Protein AF-A0A158KIH7-F1 (afdb_monomer_lite)

Structure (mmCIF, N/CA/C/O backbone):
data_AF-A0A158KIH7-F1
#
_entry.id   AF-A0A158KIH7-F1
#
loop_
_atom_site.group_PDB
_atom_site.id
_atom_site.type_symbol
_atom_site.label_atom_id
_atom_site.label_alt_id
_atom_site.label_comp_id
_atom_site.label_asym_id
_atom_site.label_entity_id
_atom_site.label_seq_id
_atom_site.pdbx_PDB_ins_code
_atom_site.Cartn_x
_atom_site.Cartn_y
_atom_site.Cartn_z
_atom_site.occupancy
_atom_site.B_iso_or_equiv
_atom_site.auth_seq_id
_atom_site.auth_comp_id
_atom_site.auth_asym_id
_atom_site.auth_atom_id
_atom_site.pdbx_PDB_model_num
ATOM 1 N N . MET A 1 1 ? 13.096 -8.069 6.680 1.00 52.28 1 MET A N 1
ATOM 2 C CA . MET A 1 1 ? 12.743 -6.667 7.002 1.00 52.28 1 MET A CA 1
ATOM 3 C C . MET A 1 1 ? 13.856 -5.707 6.589 1.00 52.28 1 MET A C 1
ATOM 5 O O . MET A 1 1 ? 13.553 -4.799 5.838 1.00 52.28 1 MET A O 1
ATOM 9 N N . LEU A 1 2 ? 15.121 -5.960 6.966 1.00 57.25 2 LEU A N 1
ATOM 10 C CA . LEU A 1 2 ? 16.291 -5.160 6.546 1.00 57.25 2 LEU A CA 1
ATOM 11 C C . LEU A 1 2 ? 16.427 -4.983 5.019 1.00 57.25 2 LEU A C 1
ATOM 13 O O . LEU A 1 2 ? 16.697 -3.884 4.559 1.00 57.25 2 LEU A O 1
ATOM 17 N N . ASP A 1 3 ? 16.159 -6.039 4.252 1.00 70.88 3 ASP A N 1
ATOM 18 C CA . ASP A 1 3 ? 16.313 -6.037 2.790 1.00 70.88 3 ASP A CA 1
ATOM 19 C C . ASP A 1 3 ? 15.320 -5.095 2.070 1.00 70.88 3 ASP A C 1
ATOM 21 O O . ASP A 1 3 ? 15.679 -4.350 1.165 1.00 70.88 3 ASP A O 1
ATOM 25 N N . LEU A 1 4 ? 14.066 -5.029 2.538 1.00 69.12 4 LEU A N 1
ATOM 26 C CA . LEU A 1 4 ? 13.045 -4.148 1.954 1.00 69.12 4 LEU A CA 1
ATOM 27 C C . LEU A 1 4 ? 13.319 -2.669 2.264 1.00 69.12 4 LEU A C 1
ATOM 29 O O . LEU A 1 4 ? 13.136 -1.808 1.402 1.00 69.12 4 LEU A O 1
ATOM 33 N N . ASP A 1 5 ? 13.785 -2.383 3.482 1.00 71.06 5 ASP A N 1
ATOM 34 C CA . ASP A 1 5 ? 14.201 -1.036 3.875 1.00 71.06 5 ASP A CA 1
ATOM 35 C C . ASP A 1 5 ? 15.393 -0.563 3.023 1.00 71.06 5 ASP A C 1
ATOM 37 O O . ASP A 1 5 ? 15.423 0.593 2.596 1.00 71.06 5 ASP A O 1
ATOM 41 N N . GLU A 1 6 ? 16.341 -1.457 2.719 1.00 75.00 6 GLU A N 1
ATOM 42 C CA . GLU A 1 6 ? 17.510 -1.176 1.881 1.00 75.00 6 GLU A CA 1
ATOM 43 C C . GLU A 1 6 ? 17.140 -0.973 0.404 1.00 75.00 6 GLU A C 1
ATOM 45 O O . GLU A 1 6 ? 17.605 -0.016 -0.219 1.00 75.00 6 GLU A O 1
ATOM 50 N N . VAL A 1 7 ? 16.230 -1.784 -0.149 1.00 75.38 7 VAL A N 1
ATOM 51 C CA . VAL A 1 7 ? 15.708 -1.599 -1.515 1.00 75.38 7 VAL A CA 1
ATOM 52 C C . VAL A 1 7 ? 14.998 -0.253 -1.665 1.00 75.38 7 VAL A C 1
ATOM 54 O O . VAL A 1 7 ? 15.208 0.451 -2.655 1.00 75.38 7 VAL A O 1
ATOM 57 N N . ILE A 1 8 ? 14.185 0.147 -0.686 1.00 71.56 8 ILE A N 1
ATOM 58 C CA . ILE A 1 8 ? 13.491 1.444 -0.717 1.00 71.56 8 ILE A CA 1
ATOM 59 C C . ILE A 1 8 ? 14.481 2.592 -0.587 1.00 71.56 8 ILE A C 1
ATOM 61 O O . ILE A 1 8 ? 14.360 3.590 -1.301 1.00 71.56 8 ILE A O 1
ATOM 65 N N . LEU A 1 9 ? 15.475 2.448 0.290 1.00 73.62 9 LEU A N 1
ATOM 66 C CA . LEU A 1 9 ? 16.545 3.425 0.431 1.00 73.62 9 LEU A CA 1
ATOM 67 C C . LEU A 1 9 ? 17.298 3.597 -0.895 1.00 73.62 9 LEU A C 1
ATOM 69 O O . LEU A 1 9 ? 17.490 4.722 -1.352 1.00 73.62 9 LEU A O 1
ATOM 73 N N . ARG A 1 10 ? 17.647 2.488 -1.554 1.00 73.06 10 ARG A N 1
ATOM 74 C CA . ARG A 1 10 ? 18.351 2.470 -2.839 1.00 73.06 10 ARG A CA 1
ATOM 75 C C . ARG A 1 10 ? 17.524 3.088 -3.965 1.00 73.06 10 ARG A C 1
ATOM 77 O O . ARG A 1 10 ? 18.022 3.964 -4.668 1.00 73.06 10 ARG A O 1
ATOM 84 N N . ARG A 1 11 ? 16.246 2.723 -4.089 1.00 68.00 11 ARG A N 1
ATOM 85 C CA . ARG A 1 11 ? 15.338 3.323 -5.083 1.00 68.00 11 ARG A CA 1
ATOM 86 C C . ARG A 1 11 ? 15.120 4.816 -4.845 1.00 68.00 11 ARG A C 1
ATOM 88 O O . ARG A 1 11 ? 15.060 5.577 -5.804 1.00 68.00 11 ARG A O 1
ATOM 95 N N . ARG A 1 12 ? 15.064 5.272 -3.586 1.00 66.19 12 ARG A N 1
ATOM 96 C CA . ARG A 1 12 ? 15.023 6.710 -3.252 1.00 66.19 12 ARG A CA 1
ATOM 97 C C . ARG A 1 12 ? 16.291 7.438 -3.706 1.00 66.19 12 ARG A C 1
ATOM 99 O O . ARG A 1 12 ? 16.185 8.553 -4.215 1.00 66.19 12 ARG A O 1
ATOM 106 N N . ILE A 1 13 ? 17.468 6.821 -3.575 1.00 63.53 13 ILE A N 1
ATOM 107 C CA . ILE A 1 13 ? 18.738 7.373 -4.082 1.00 63.53 13 ILE A CA 1
ATOM 108 C C . ILE A 1 13 ? 18.705 7.478 -5.617 1.00 63.53 13 ILE A C 1
ATOM 110 O O . ILE A 1 13 ? 19.024 8.529 -6.170 1.00 63.53 13 ILE A O 1
ATOM 114 N N . GLU A 1 14 ? 18.255 6.432 -6.311 1.00 63.62 14 GLU A N 1
ATOM 115 C CA . GLU A 1 14 ? 18.161 6.403 -7.780 1.00 63.62 14 GLU A CA 1
ATOM 116 C C . GLU A 1 14 ? 17.128 7.408 -8.328 1.00 63.62 14 GLU A C 1
ATOM 118 O O . GLU A 1 14 ? 17.426 8.167 -9.253 1.00 63.62 14 GLU A O 1
ATOM 123 N N . ALA A 1 15 ? 15.950 7.505 -7.704 1.00 60.88 15 ALA A N 1
ATOM 124 C CA . ALA A 1 15 ? 14.923 8.490 -8.046 1.00 60.88 15 ALA A CA 1
ATO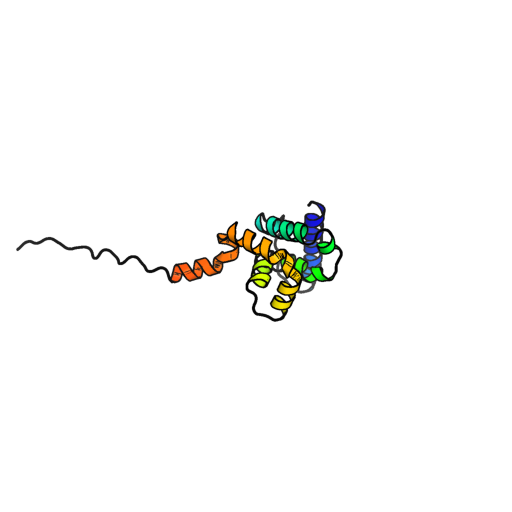M 125 C C . ALA A 1 15 ? 15.384 9.936 -7.781 1.00 60.88 15 ALA A C 1
ATOM 127 O O . ALA A 1 15 ? 15.028 10.855 -8.523 1.00 60.88 15 ALA A O 1
ATOM 128 N N . THR A 1 16 ? 16.221 10.146 -6.759 1.00 56.47 16 THR A N 1
ATOM 129 C CA . THR A 1 16 ? 16.859 11.443 -6.489 1.00 56.47 16 THR A CA 1
ATOM 130 C C . THR A 1 16 ? 17.840 11.819 -7.604 1.00 56.47 16 THR A C 1
ATOM 132 O O . THR A 1 16 ? 17.831 12.965 -8.051 1.00 56.47 16 THR A O 1
ATOM 135 N N . ASN A 1 17 ? 18.620 10.863 -8.121 1.00 52.88 17 ASN A N 1
ATOM 136 C CA . ASN A 1 17 ? 19.555 11.099 -9.230 1.00 52.88 17 ASN A CA 1
ATOM 137 C C . ASN A 1 17 ? 18.837 11.458 -10.544 1.00 52.88 17 ASN A C 1
ATOM 139 O O . ASN A 1 17 ? 19.297 12.341 -11.268 1.00 52.88 17 ASN A O 1
ATOM 143 N N . LEU A 1 18 ? 17.681 10.846 -10.826 1.00 47.94 18 LEU A N 1
ATOM 144 C CA . LEU A 1 18 ? 16.835 11.208 -11.973 1.00 47.94 18 LEU A CA 1
ATOM 145 C C . LEU A 1 18 ? 16.148 12.576 -11.790 1.00 47.94 18 LEU A C 1
ATOM 147 O O . LEU A 1 18 ? 16.083 13.360 -12.737 1.00 47.94 18 LEU A O 1
ATOM 151 N N . ARG A 1 19 ? 15.685 12.912 -10.575 1.00 44.91 19 ARG A N 1
ATOM 152 C CA . ARG A 1 19 ? 15.070 14.223 -10.265 1.00 44.91 19 ARG A CA 1
ATOM 153 C C . ARG A 1 19 ? 16.064 15.387 -10.323 1.00 44.91 19 ARG A C 1
ATOM 155 O O . ARG A 1 19 ? 15.696 16.455 -10.811 1.00 44.91 19 ARG A O 1
ATOM 162 N N . LEU A 1 20 ? 17.313 15.176 -9.902 1.00 49.84 20 LEU A N 1
ATOM 163 C CA . LEU A 1 20 ? 18.400 16.160 -10.018 1.00 49.84 20 LEU A CA 1
ATOM 164 C C . LEU A 1 20 ? 18.693 16.547 -11.478 1.00 49.84 20 LEU A C 1
ATOM 166 O O . LEU A 1 20 ? 19.094 17.680 -11.735 1.00 49.84 20 LEU A O 1
ATOM 170 N N . PHE A 1 21 ? 18.460 15.635 -12.426 1.00 40.22 21 PHE A N 1
ATOM 171 C CA . PHE A 1 21 ? 18.673 15.869 -13.856 1.00 40.22 21 PHE A CA 1
ATOM 172 C C . PHE A 1 21 ? 17.558 16.696 -14.522 1.00 40.22 21 PHE A C 1
ATOM 174 O O . PHE A 1 21 ? 17.824 17.355 -15.525 1.00 40.22 21 PHE A O 1
ATOM 181 N N . PHE A 1 22 ? 16.327 16.685 -13.986 1.00 47.84 22 PHE A N 1
ATOM 182 C CA . PHE A 1 22 ? 15.154 17.240 -14.679 1.00 47.84 22 PHE A CA 1
ATOM 183 C C . PHE A 1 22 ? 14.527 18.505 -14.072 1.00 47.84 22 PHE A C 1
ATOM 185 O O . PHE A 1 22 ? 13.864 19.206 -14.830 1.00 47.84 22 PHE A O 1
ATOM 192 N N . ASN A 1 23 ? 14.693 18.855 -12.782 1.00 38.31 23 ASN A N 1
ATOM 193 C CA . ASN A 1 23 ? 14.286 20.183 -12.277 1.00 38.31 23 ASN A CA 1
ATOM 194 C C . ASN A 1 23 ? 14.739 20.506 -10.838 1.00 38.31 23 ASN A C 1
ATOM 196 O O . ASN A 1 23 ? 14.834 19.649 -9.963 1.00 38.31 23 ASN A O 1
ATOM 200 N N . LYS A 1 24 ? 14.951 21.803 -10.585 1.00 48.31 24 LYS A N 1
ATOM 201 C CA . LYS A 1 24 ? 15.463 22.409 -9.345 1.00 48.31 24 LYS A CA 1
ATOM 202 C C . LYS A 1 24 ? 14.429 22.380 -8.206 1.00 48.31 24 LYS A C 1
ATOM 204 O O . LYS A 1 24 ? 13.777 23.381 -7.945 1.00 48.31 24 LYS A O 1
ATOM 209 N N . THR A 1 25 ? 14.312 21.265 -7.488 1.00 44.75 25 THR A N 1
ATOM 210 C CA . THR A 1 25 ? 13.837 21.255 -6.088 1.00 44.75 25 THR A CA 1
ATOM 211 C C . THR A 1 25 ? 14.639 20.233 -5.286 1.00 44.75 25 THR A C 1
ATOM 213 O O . THR A 1 25 ? 14.875 19.118 -5.739 1.00 44.75 25 THR A O 1
ATOM 216 N N . TRP A 1 26 ? 15.137 20.668 -4.127 1.00 36.53 26 TRP A N 1
ATOM 217 C CA . TRP A 1 26 ? 16.021 19.901 -3.246 1.00 36.53 26 TRP A CA 1
ATOM 218 C C . TRP A 1 26 ? 15.381 18.567 -2.812 1.00 36.53 26 TRP A C 1
ATOM 220 O O . TRP A 1 26 ? 14.162 18.535 -2.614 1.00 36.53 26 TRP A O 1
ATOM 230 N N . PRO A 1 27 ? 16.155 17.478 -2.626 1.00 47.47 27 PRO A N 1
ATOM 231 C CA . PRO A 1 27 ? 15.593 16.186 -2.264 1.00 47.47 27 PRO A CA 1
ATOM 232 C C . PRO A 1 27 ? 14.962 16.274 -0.876 1.00 47.47 27 PRO A C 1
ATOM 234 O O . PRO A 1 27 ? 15.600 16.719 0.082 1.00 47.47 27 PRO A O 1
ATOM 237 N N . GLN A 1 28 ? 13.713 15.826 -0.753 1.00 52.06 28 GLN A N 1
ATOM 238 C CA . GLN A 1 28 ? 13.158 15.480 0.553 1.00 52.06 28 GLN A CA 1
ATOM 239 C C . GLN A 1 28 ? 14.154 14.525 1.232 1.00 52.06 28 GLN A C 1
ATOM 241 O O . GLN A 1 28 ? 14.680 13.641 0.547 1.00 52.06 28 GLN A O 1
ATOM 246 N N . PRO A 1 29 ? 14.483 14.722 2.523 1.00 47.84 29 PRO A N 1
ATOM 247 C CA . PRO A 1 29 ? 15.518 13.943 3.182 1.00 47.84 29 PRO A CA 1
ATOM 248 C C . PRO A 1 29 ? 15.275 12.456 2.959 1.00 47.84 29 PRO A C 1
ATOM 250 O O . PRO A 1 29 ? 14.129 12.005 3.022 1.00 47.84 29 PRO A O 1
ATOM 253 N N . LEU A 1 30 ? 16.356 11.712 2.728 1.00 54.06 30 LEU A N 1
ATOM 254 C CA . LEU A 1 30 ? 16.408 10.252 2.727 1.00 54.06 30 LEU A CA 1
ATOM 255 C C . LEU A 1 30 ? 16.055 9.750 4.147 1.00 54.06 30 LEU A C 1
ATOM 257 O O . LEU A 1 30 ? 16.896 9.293 4.915 1.00 54.06 30 LEU A O 1
ATOM 261 N N . ALA A 1 31 ? 14.812 9.969 4.563 1.00 57.69 31 ALA A N 1
ATOM 262 C CA . ALA A 1 31 ? 14.333 9.692 5.897 1.00 57.69 31 ALA A CA 1
ATOM 263 C C . ALA A 1 31 ? 14.009 8.206 5.975 1.00 57.69 31 ALA A C 1
ATOM 265 O O . ALA A 1 31 ? 13.388 7.642 5.065 1.00 57.69 31 ALA A O 1
ATOM 266 N N . LYS A 1 32 ? 14.436 7.577 7.075 1.00 61.94 32 LYS A N 1
ATOM 267 C CA . LYS A 1 32 ? 13.988 6.231 7.441 1.00 61.94 32 LYS A CA 1
ATOM 268 C C . LYS A 1 32 ? 12.464 6.154 7.273 1.00 61.94 32 LYS A C 1
ATOM 270 O O . LYS A 1 32 ? 11.797 7.118 7.662 1.00 61.94 32 LYS A O 1
ATOM 275 N N . PRO A 1 33 ? 11.920 5.043 6.743 1.00 67.38 33 PRO A N 1
ATOM 276 C CA . PRO A 1 33 ? 10.482 4.894 6.581 1.00 67.38 33 PRO A CA 1
ATOM 277 C C . PRO A 1 33 ? 9.767 5.227 7.890 1.00 67.38 33 PRO A C 1
ATOM 279 O O . PRO A 1 33 ? 10.183 4.771 8.960 1.00 67.38 33 PRO A O 1
ATOM 282 N N . THR A 1 34 ? 8.718 6.041 7.822 1.00 81.56 34 THR A N 1
ATOM 283 C CA . THR A 1 34 ? 7.873 6.375 8.975 1.00 81.56 34 THR A CA 1
ATOM 284 C C . THR A 1 34 ? 7.241 5.111 9.569 1.00 81.56 34 THR A C 1
ATOM 286 O O . THR A 1 34 ? 7.204 4.059 8.931 1.00 81.56 34 THR A O 1
ATOM 289 N N . ALA A 1 35 ? 6.724 5.176 10.801 1.00 84.56 35 ALA A N 1
ATOM 290 C CA . ALA A 1 35 ? 6.037 4.026 11.405 1.00 84.56 35 ALA A CA 1
ATOM 291 C C . ALA A 1 35 ? 4.872 3.516 10.535 1.00 84.56 35 ALA A C 1
ATOM 293 O O . ALA A 1 35 ? 4.697 2.308 10.391 1.00 84.56 35 ALA A O 1
ATOM 294 N N . VAL A 1 36 ? 4.156 4.440 9.889 1.00 84.81 36 VAL A N 1
ATOM 295 C CA . VAL A 1 36 ? 3.055 4.140 8.969 1.00 84.81 36 VAL A CA 1
ATOM 296 C C . VAL A 1 36 ? 3.565 3.491 7.685 1.00 84.81 36 VAL A C 1
ATOM 298 O O . VAL A 1 36 ? 3.048 2.450 7.287 1.00 84.81 36 VAL A O 1
ATOM 301 N N . GLU A 1 37 ? 4.614 4.042 7.063 1.00 85.19 37 GLU A N 1
ATOM 302 C CA . GLU A 1 37 ? 5.235 3.423 5.882 1.00 85.19 37 GLU A CA 1
ATOM 303 C C . GLU A 1 37 ? 5.721 2.004 6.190 1.00 85.19 37 GLU A C 1
ATOM 305 O O . GLU A 1 37 ? 5.442 1.092 5.418 1.00 85.19 37 GLU A O 1
ATOM 310 N N . ARG A 1 38 ? 6.360 1.776 7.344 1.00 86.81 38 ARG A N 1
ATOM 311 C CA . ARG A 1 38 ? 6.765 0.424 7.767 1.00 86.81 38 ARG A CA 1
ATOM 312 C C . ARG A 1 38 ? 5.577 -0.514 7.939 1.00 86.81 38 ARG A C 1
ATOM 314 O O . ARG A 1 38 ? 5.685 -1.680 7.569 1.00 86.81 38 ARG A O 1
ATOM 321 N N . GLY A 1 39 ? 4.458 -0.028 8.475 1.00 88.06 39 GLY A N 1
ATOM 322 C CA . GLY A 1 39 ? 3.226 -0.810 8.591 1.00 88.06 39 GLY A CA 1
ATOM 323 C C . GLY A 1 39 ? 2.692 -1.247 7.226 1.00 88.06 39 GLY A C 1
ATOM 324 O O . GLY A 1 39 ? 2.431 -2.430 7.017 1.00 88.06 39 GLY A O 1
ATOM 325 N N . VAL A 1 40 ? 2.628 -0.320 6.266 1.00 91.69 40 VAL A N 1
ATOM 326 C CA . VAL A 1 40 ? 2.195 -0.607 4.886 1.00 91.69 40 VAL A CA 1
ATOM 327 C C . VAL A 1 40 ? 3.145 -1.584 4.192 1.00 91.69 40 VAL A C 1
ATOM 329 O O . VAL A 1 40 ? 2.701 -2.554 3.581 1.00 91.69 40 VAL A O 1
ATOM 332 N N . LEU A 1 41 ? 4.455 -1.376 4.318 1.00 89.44 41 LEU A N 1
ATOM 333 C CA . LEU A 1 41 ? 5.467 -2.255 3.731 1.00 89.44 41 LEU A CA 1
ATOM 334 C C . LEU A 1 41 ? 5.444 -3.655 4.344 1.00 89.44 41 LEU A C 1
ATOM 336 O O . LEU A 1 41 ? 5.571 -4.642 3.625 1.00 89.44 41 LEU A O 1
ATOM 340 N N . SER A 1 42 ? 5.225 -3.750 5.655 1.00 88.12 42 SER A N 1
ATOM 341 C CA . SER A 1 42 ? 5.077 -5.034 6.343 1.00 88.12 42 SER A CA 1
ATOM 342 C C . SER A 1 42 ? 3.828 -5.772 5.870 1.00 88.12 42 SER A C 1
ATOM 344 O O . SER A 1 42 ? 3.909 -6.962 5.585 1.00 88.12 42 SER A O 1
ATOM 346 N N . ALA A 1 43 ? 2.698 -5.075 5.717 1.00 91.88 43 ALA A N 1
ATOM 347 C CA . ALA A 1 43 ? 1.471 -5.656 5.178 1.00 91.88 43 ALA A CA 1
ATOM 348 C C . ALA A 1 43 ? 1.668 -6.191 3.749 1.00 91.88 43 ALA A C 1
ATOM 350 O O . ALA A 1 43 ? 1.267 -7.315 3.443 1.00 91.88 43 ALA A O 1
ATOM 351 N N . LEU A 1 44 ? 2.344 -5.426 2.887 1.00 91.00 44 LEU A N 1
ATOM 352 C CA . LEU A 1 44 ? 2.678 -5.854 1.527 1.00 91.00 44 LEU A CA 1
ATOM 353 C C . LEU A 1 44 ? 3.604 -7.076 1.522 1.00 91.00 44 LEU A C 1
ATOM 355 O O . LEU A 1 44 ? 3.332 -8.042 0.812 1.00 91.00 44 LEU A O 1
ATOM 359 N N . ALA A 1 45 ? 4.659 -7.067 2.339 1.00 89.50 45 ALA A N 1
ATOM 360 C CA . ALA A 1 45 ? 5.603 -8.177 2.436 1.00 89.50 45 ALA A CA 1
ATOM 361 C C . ALA A 1 45 ? 4.955 -9.447 3.009 1.00 89.50 45 ALA A C 1
ATOM 363 O O . ALA A 1 45 ? 5.261 -10.544 2.558 1.00 89.50 45 ALA A O 1
ATOM 364 N N . GLN A 1 46 ? 4.034 -9.322 3.966 1.00 88.88 46 GLN A N 1
ATOM 365 C CA . GLN A 1 46 ? 3.278 -10.463 4.490 1.00 88.88 46 GLN A CA 1
ATOM 366 C C . GLN A 1 46 ? 2.305 -11.035 3.456 1.00 88.88 46 GLN A C 1
ATOM 368 O O . GLN A 1 46 ? 2.092 -12.242 3.421 1.00 88.88 46 GLN A O 1
ATOM 373 N N . THR A 1 47 ? 1.732 -10.177 2.609 1.00 93.50 47 THR A N 1
ATOM 374 C CA . THR A 1 47 ? 0.750 -10.588 1.599 1.00 93.50 47 THR A CA 1
ATOM 375 C C . THR A 1 47 ? 1.411 -11.247 0.390 1.00 93.50 47 THR A C 1
ATOM 377 O O . THR A 1 47 ? 0.947 -12.280 -0.083 1.00 93.50 47 THR A O 1
ATOM 380 N N . TYR A 1 48 ? 2.482 -10.643 -0.128 1.00 87.88 48 TYR A N 1
ATOM 381 C CA . TYR A 1 48 ? 3.091 -11.039 -1.401 1.00 87.88 48 TYR A CA 1
ATOM 382 C C . TYR A 1 48 ? 4.460 -11.706 -1.240 1.00 87.88 48 TYR A C 1
ATOM 384 O O . TYR A 1 48 ? 4.975 -12.286 -2.193 1.00 87.88 48 TYR A O 1
ATOM 392 N N . GLY A 1 49 ? 5.059 -11.663 -0.049 1.00 84.88 49 GLY A N 1
ATOM 393 C CA . GLY A 1 49 ? 6.359 -12.276 0.201 1.00 84.88 49 GLY A CA 1
ATOM 394 C C . GLY A 1 49 ? 7.451 -11.728 -0.732 1.00 84.88 49 GLY A C 1
ATOM 395 O O . GLY A 1 49 ? 7.445 -10.535 -1.051 1.00 84.88 49 GLY A O 1
ATOM 396 N N . PRO A 1 50 ? 8.373 -12.588 -1.203 1.00 83.00 50 PRO A N 1
ATOM 397 C CA . PRO A 1 50 ? 9.430 -12.204 -2.145 1.00 83.00 50 PRO A CA 1
ATOM 398 C C . PRO A 1 50 ? 8.903 -11.630 -3.465 1.00 83.00 50 PRO A C 1
ATOM 400 O O . PRO A 1 50 ? 9.556 -10.789 -4.082 1.00 83.00 50 PRO A O 1
ATOM 403 N N . ALA A 1 51 ? 7.680 -12.003 -3.866 1.00 84.56 51 ALA A N 1
ATOM 404 C CA . ALA A 1 51 ? 7.110 -11.567 -5.134 1.00 84.56 51 ALA A CA 1
ATOM 405 C C . ALA A 1 51 ? 6.979 -10.041 -5.240 1.00 84.56 51 ALA A C 1
ATOM 407 O O . ALA A 1 51 ? 7.033 -9.501 -6.342 1.00 84.56 51 ALA A O 1
ATOM 408 N N . LEU A 1 52 ? 6.862 -9.351 -4.099 1.00 84.56 52 LEU A N 1
ATOM 409 C CA . LEU A 1 52 ? 6.835 -7.892 -4.020 1.00 84.56 52 LEU A CA 1
ATOM 410 C C . LEU A 1 52 ? 8.091 -7.233 -4.619 1.00 84.56 52 LEU A C 1
ATOM 412 O O . LEU A 1 52 ? 8.007 -6.113 -5.119 1.00 84.56 52 LEU A O 1
ATOM 416 N N . LEU A 1 53 ? 9.242 -7.904 -4.539 1.00 81.94 53 LEU A N 1
ATOM 417 C CA . LEU A 1 53 ? 10.528 -7.407 -5.032 1.00 81.94 53 LEU A CA 1
ATOM 418 C C . LEU A 1 53 ? 10.902 -8.017 -6.385 1.00 81.94 53 LEU A C 1
ATOM 420 O O . LEU A 1 53 ? 11.441 -7.316 -7.240 1.00 81.94 53 LEU A O 1
ATOM 424 N N . ASP A 1 54 ? 10.580 -9.295 -6.583 1.00 81.75 54 ASP A N 1
ATOM 425 C CA . ASP A 1 54 ? 11.045 -10.062 -7.740 1.00 81.75 54 ASP A CA 1
ATOM 426 C C . ASP A 1 54 ? 10.183 -9.849 -8.992 1.00 81.75 54 ASP A C 1
ATOM 428 O O . ASP A 1 54 ? 10.669 -9.955 -10.120 1.00 81.75 54 ASP A O 1
ATOM 432 N N . H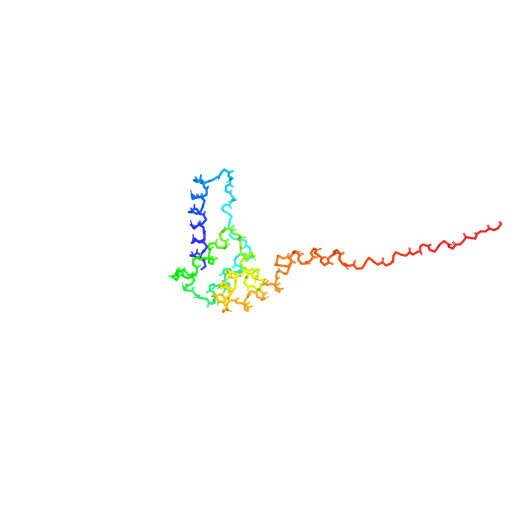IS A 1 55 ? 8.895 -9.528 -8.827 1.00 85.06 55 HIS A N 1
ATOM 433 C CA . HIS A 1 55 ? 8.003 -9.303 -9.961 1.00 85.06 55 HIS A CA 1
ATOM 434 C C . HIS A 1 55 ? 7.946 -7.825 -10.354 1.00 85.06 55 HIS A C 1
ATOM 436 O O . HIS A 1 55 ? 7.500 -6.967 -9.589 1.00 85.06 55 HIS A O 1
ATOM 442 N N . ALA A 1 56 ? 8.277 -7.547 -11.620 1.00 85.19 56 ALA A N 1
ATOM 443 C CA . ALA A 1 56 ? 8.215 -6.210 -12.222 1.00 85.19 56 ALA A CA 1
ATOM 444 C C . ALA A 1 56 ? 6.830 -5.544 -12.109 1.00 85.19 56 ALA A C 1
ATOM 446 O O . ALA A 1 56 ? 6.717 -4.320 -12.115 1.00 85.19 56 ALA A O 1
ATOM 447 N N . ASP A 1 57 ? 5.789 -6.352 -11.947 1.00 85.75 57 ASP A N 1
ATOM 448 C CA . ASP A 1 57 ? 4.416 -5.948 -11.675 1.00 85.75 57 ASP A CA 1
ATOM 449 C C . ASP A 1 57 ? 4.264 -5.042 -10.444 1.00 85.75 57 ASP A C 1
ATOM 451 O O . ASP A 1 57 ? 3.405 -4.158 -10.438 1.00 85.75 57 ASP A O 1
ATOM 455 N N . PHE A 1 58 ? 5.106 -5.219 -9.422 1.00 86.12 58 PHE A N 1
ATOM 456 C CA . PHE A 1 58 ? 5.091 -4.407 -8.202 1.00 86.12 58 PHE A CA 1
ATOM 457 C C . PHE A 1 58 ? 6.000 -3.176 -8.273 1.00 86.12 58 PHE A C 1
ATOM 459 O O . PHE A 1 58 ? 5.927 -2.318 -7.396 1.00 86.12 58 PHE A O 1
ATOM 466 N N . THR A 1 59 ? 6.788 -3.006 -9.337 1.00 85.88 59 THR A N 1
ATOM 467 C CA . THR A 1 59 ? 7.567 -1.781 -9.581 1.00 85.88 59 THR A CA 1
ATOM 468 C C . THR A 1 59 ? 6.731 -0.501 -9.444 1.00 85.88 59 THR A C 1
ATOM 470 O O . THR A 1 59 ? 7.099 0.325 -8.613 1.00 85.88 59 THR A O 1
ATOM 473 N N . PRO A 1 60 ? 5.569 -0.343 -10.116 1.00 86.50 60 PRO A N 1
ATOM 474 C CA . PRO A 1 60 ? 4.742 0.858 -9.959 1.00 86.50 60 PRO A CA 1
ATOM 475 C C . PRO A 1 60 ? 4.176 1.044 -8.543 1.00 86.50 60 PRO A C 1
ATOM 477 O O . PRO A 1 60 ? 3.860 2.165 -8.151 1.00 86.50 60 PRO A O 1
ATOM 480 N N . VAL A 1 61 ? 4.042 -0.033 -7.761 1.00 88.81 61 VAL A N 1
ATOM 481 C CA . VAL A 1 61 ? 3.620 0.040 -6.353 1.00 88.81 61 VAL A CA 1
ATOM 482 C C . VAL A 1 61 ? 4.731 0.662 -5.514 1.00 88.81 61 VAL A C 1
ATOM 484 O O . VAL A 1 61 ? 4.487 1.606 -4.763 1.00 88.81 61 VAL A O 1
ATOM 487 N N . LEU A 1 62 ? 5.956 0.157 -5.666 1.00 86.00 62 LEU A N 1
ATOM 488 C CA . LEU A 1 62 ? 7.130 0.655 -4.952 1.00 86.00 62 LEU A CA 1
ATOM 489 C C . LEU A 1 62 ? 7.447 2.100 -5.348 1.00 86.00 62 LEU A C 1
ATOM 491 O O . LEU A 1 62 ? 7.687 2.932 -4.475 1.00 86.00 62 LEU A O 1
ATOM 495 N N . ASP A 1 63 ? 7.358 2.424 -6.636 1.00 86.31 63 ASP A N 1
ATOM 496 C CA . ASP A 1 63 ? 7.582 3.781 -7.134 1.00 86.31 63 ASP A CA 1
ATOM 497 C C . ASP A 1 63 ? 6.516 4.745 -6.594 1.00 86.31 63 ASP A C 1
ATOM 499 O O . ASP A 1 63 ? 6.844 5.845 -6.155 1.00 86.31 63 ASP A O 1
ATOM 503 N N . CYS A 1 64 ? 5.252 4.314 -6.482 1.00 85.50 64 CYS A N 1
ATOM 504 C CA . CYS A 1 64 ? 4.206 5.113 -5.838 1.00 85.50 64 CYS A CA 1
ATOM 505 C C . CYS A 1 64 ? 4.549 5.446 -4.375 1.00 85.50 6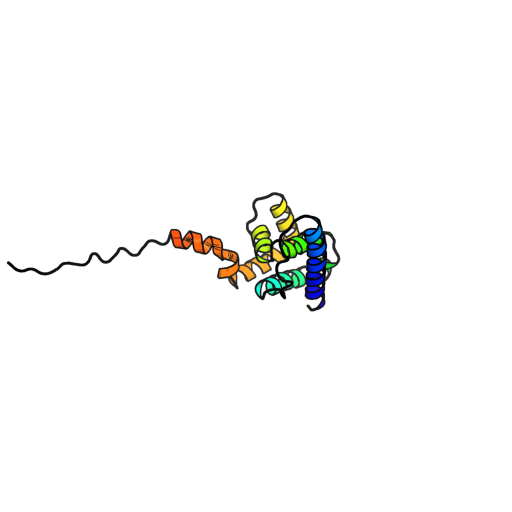4 CYS A C 1
ATOM 507 O O . CYS A 1 64 ? 4.353 6.585 -3.952 1.00 85.50 64 CYS A O 1
ATOM 509 N N . ILE A 1 65 ? 5.088 4.493 -3.607 1.00 86.06 65 ILE A N 1
ATOM 510 C CA . ILE A 1 65 ? 5.525 4.731 -2.218 1.00 86.06 65 ILE A CA 1
ATOM 511 C C . ILE A 1 65 ? 6.714 5.694 -2.180 1.00 86.06 65 ILE A C 1
ATOM 513 O O . ILE A 1 65 ? 6.765 6.582 -1.330 1.00 86.06 65 ILE A O 1
ATOM 517 N N . VAL A 1 66 ? 7.675 5.530 -3.087 1.00 83.25 66 VAL A N 1
ATOM 518 C CA . VAL A 1 66 ? 8.874 6.373 -3.155 1.00 83.25 66 VAL A CA 1
ATOM 519 C C . VAL A 1 66 ? 8.525 7.812 -3.530 1.00 83.25 66 VAL A C 1
ATOM 521 O O . VAL A 1 66 ? 9.042 8.744 -2.918 1.00 83.25 66 VAL A O 1
ATOM 524 N N . GLU A 1 67 ? 7.647 7.997 -4.511 1.00 83.44 67 GLU A N 1
ATOM 525 C CA . GLU A 1 67 ? 7.329 9.307 -5.077 1.00 83.44 67 GLU A CA 1
ATOM 526 C C . GLU A 1 67 ? 6.237 10.059 -4.314 1.00 83.44 67 GLU A C 1
ATOM 528 O O . GLU A 1 67 ? 6.297 11.288 -4.231 1.00 83.44 67 GLU A O 1
ATOM 533 N N . HIS A 1 68 ? 5.240 9.337 -3.792 1.00 84.12 68 HIS A N 1
ATOM 534 C CA . HIS A 1 68 ? 4.020 9.911 -3.213 1.00 84.12 68 HIS A CA 1
ATOM 535 C C . HIS A 1 68 ? 3.784 9.499 -1.751 1.00 84.12 68 HIS A C 1
ATOM 537 O O . HIS A 1 68 ? 2.922 10.072 -1.087 1.00 84.12 68 HIS A O 1
ATOM 543 N N . GLY A 1 69 ? 4.538 8.528 -1.230 1.00 86.56 69 GLY A N 1
ATOM 544 C CA . GLY A 1 69 ? 4.379 8.005 0.125 1.00 86.56 69 GLY A CA 1
ATOM 545 C C . GLY A 1 69 ? 3.362 6.864 0.236 1.00 86.56 69 GLY A C 1
ATOM 546 O O . GLY A 1 69 ? 2.455 6.695 -0.582 1.00 86.56 69 GLY A O 1
ATOM 547 N N . ALA A 1 70 ? 3.500 6.064 1.297 1.00 89.94 70 ALA A N 1
ATOM 548 C CA . ALA A 1 70 ? 2.672 4.873 1.510 1.00 89.94 70 ALA A CA 1
ATOM 549 C C . ALA A 1 70 ? 1.190 5.177 1.794 1.00 89.94 70 ALA A C 1
ATOM 551 O O . ALA A 1 70 ? 0.323 4.378 1.449 1.00 89.94 70 ALA A O 1
ATOM 552 N N . VAL A 1 71 ? 0.883 6.336 2.385 1.00 91.06 71 VAL A N 1
ATOM 553 C CA . VAL A 1 71 ? -0.506 6.757 2.645 1.00 91.06 71 VAL A CA 1
ATOM 554 C C . VAL A 1 71 ? -1.266 6.959 1.338 1.00 91.06 71 VAL A C 1
ATOM 556 O O . VAL A 1 71 ? -2.385 6.471 1.195 1.00 91.06 71 VAL A O 1
ATOM 559 N N . VAL A 1 72 ? -0.626 7.604 0.357 1.00 91.06 72 VAL A N 1
ATOM 560 C CA . VAL A 1 72 ? -1.218 7.849 -0.963 1.00 91.06 72 VAL A CA 1
ATOM 561 C C . VAL A 1 72 ? -1.450 6.538 -1.709 1.00 91.06 72 VAL A C 1
ATOM 563 O O . VAL A 1 72 ? -2.482 6.388 -2.359 1.00 91.06 72 VAL A O 1
ATOM 566 N N . LEU A 1 73 ? -0.537 5.567 -1.587 1.00 93.94 73 LEU A N 1
ATOM 567 C CA . LEU A 1 73 ? -0.741 4.233 -2.155 1.00 93.94 73 LEU A CA 1
ATOM 568 C C . LEU A 1 73 ? -2.023 3.589 -1.606 1.00 93.94 73 LEU A C 1
ATOM 570 O O . LEU A 1 73 ? -2.876 3.166 -2.383 1.00 93.94 73 LEU A O 1
ATOM 574 N N . VAL A 1 74 ? -2.164 3.534 -0.279 1.00 94.25 74 VAL A N 1
ATOM 575 C CA . VAL A 1 74 ? -3.335 2.933 0.379 1.00 94.25 74 VAL A CA 1
ATOM 576 C C . VAL A 1 74 ? -4.618 3.657 -0.024 1.00 94.25 74 VAL A C 1
ATOM 578 O O . VAL A 1 74 ? -5.593 3.011 -0.402 1.00 94.25 74 VAL A O 1
ATOM 581 N N . GLN A 1 75 ? -4.597 4.991 -0.027 1.00 92.75 75 GLN A N 1
ATOM 582 C CA . GLN A 1 75 ? -5.730 5.809 -0.456 1.00 92.75 75 GLN A CA 1
ATOM 583 C C . GLN A 1 75 ? -6.150 5.513 -1.898 1.00 92.75 75 GLN A C 1
ATOM 585 O O . GLN A 1 75 ? -7.333 5.317 -2.162 1.00 92.75 75 GLN A O 1
ATOM 590 N N . ARG A 1 76 ? -5.198 5.425 -2.834 1.00 93.06 76 ARG A N 1
ATOM 591 C CA . ARG A 1 76 ? -5.488 5.088 -4.238 1.00 93.06 76 ARG A CA 1
ATOM 592 C C . ARG A 1 76 ? -6.053 3.681 -4.395 1.00 93.06 76 ARG A C 1
ATOM 594 O O . ARG A 1 76 ? -6.928 3.476 -5.225 1.00 93.06 76 ARG A O 1
ATOM 601 N N . VAL A 1 77 ? -5.580 2.725 -3.600 1.00 94.19 77 VAL A N 1
ATOM 602 C CA . VAL A 1 77 ? -6.062 1.337 -3.644 1.00 94.19 77 VAL A CA 1
ATOM 603 C C . VAL A 1 77 ? -7.481 1.207 -3.093 1.00 94.19 77 VAL A C 1
ATOM 605 O O . VAL A 1 77 ? -8.280 0.464 -3.656 1.00 94.19 77 VAL A O 1
ATOM 608 N N . LEU A 1 78 ? -7.801 1.905 -2.001 1.00 92.94 78 LEU A N 1
ATOM 609 C CA . LEU A 1 78 ? -9.105 1.787 -1.343 1.00 92.94 78 LEU A CA 1
ATOM 610 C C . LEU A 1 78 ? -10.175 2.706 -1.942 1.00 92.94 78 LEU A C 1
ATOM 612 O O . LEU A 1 78 ? -11.343 2.318 -1.990 1.00 92.94 78 LEU A O 1
ATOM 616 N N . TRP A 1 79 ? -9.788 3.905 -2.381 1.00 89.25 79 TRP A N 1
ATOM 617 C CA . TRP A 1 79 ? -10.712 4.994 -2.724 1.00 89.25 79 TRP A CA 1
ATOM 618 C C . TRP A 1 79 ? -10.442 5.634 -4.090 1.00 89.25 79 TRP A C 1
ATOM 620 O O . TRP A 1 79 ? -11.113 6.595 -4.452 1.00 89.25 79 TRP A O 1
ATOM 630 N N . GLY A 1 80 ? -9.456 5.156 -4.853 1.00 85.44 80 GLY A N 1
ATOM 631 C CA . GLY A 1 80 ? -9.084 5.768 -6.128 1.00 85.44 80 GLY A CA 1
ATOM 632 C C . GLY A 1 80 ? -10.132 5.576 -7.230 1.00 85.44 80 GLY A C 1
ATOM 633 O O . GLY A 1 80 ? -10.641 4.478 -7.441 1.00 85.44 80 GLY A O 1
ATOM 634 N N . GLU A 1 81 ? -10.405 6.645 -7.982 1.00 77.06 81 GLU A N 1
ATOM 635 C CA . GLU A 1 81 ? -11.433 6.673 -9.038 1.00 77.06 81 GLU A CA 1
ATOM 636 C C . GLU A 1 81 ? -10.849 6.610 -10.463 1.00 77.06 81 GLU A C 1
ATOM 638 O O . GLU A 1 81 ? -11.572 6.397 -11.438 1.00 77.06 81 GLU A O 1
ATOM 643 N N . ARG A 1 82 ? -9.530 6.795 -10.635 1.00 85.38 82 ARG A N 1
ATOM 644 C CA . ARG A 1 82 ? -8.902 6.832 -11.968 1.00 85.38 82 ARG A CA 1
ATOM 645 C C . ARG A 1 82 ? -8.611 5.422 -12.470 1.00 85.38 82 ARG A C 1
ATOM 647 O O . ARG A 1 82 ? -8.265 4.531 -11.704 1.00 85.38 82 ARG A O 1
ATOM 654 N N . SER A 1 83 ? -8.588 5.227 -13.792 1.00 80.38 83 SER A N 1
ATOM 655 C CA . SER A 1 83 ? -8.298 3.907 -14.387 1.00 80.38 83 SER A CA 1
ATOM 656 C C . SER A 1 83 ? -6.951 3.305 -13.960 1.00 80.38 83 SER A C 1
ATOM 658 O O . SER A 1 83 ? -6.795 2.088 -13.924 1.00 80.38 83 SER A O 1
ATOM 660 N N . ALA A 1 84 ? -5.952 4.153 -13.684 1.00 83.31 84 ALA A N 1
ATOM 661 C CA . ALA A 1 84 ? -4.659 3.706 -13.173 1.00 83.31 84 ALA A CA 1
ATOM 662 C C . ALA A 1 84 ? -4.773 3.188 -11.730 1.00 83.31 84 ALA A C 1
ATOM 664 O O . ALA A 1 84 ? -4.177 2.162 -11.415 1.00 83.31 84 ALA A O 1
ATOM 665 N N . ASP A 1 85 ? -5.596 3.839 -10.907 1.00 89.12 85 ASP A N 1
ATOM 666 C CA . ASP A 1 85 ? -5.847 3.458 -9.518 1.00 89.12 85 ASP A CA 1
ATOM 667 C C . ASP A 1 85 ? -6.673 2.171 -9.443 1.00 89.12 85 ASP A C 1
ATOM 669 O O . ASP A 1 85 ? -6.358 1.296 -8.652 1.00 89.12 85 ASP A O 1
ATOM 673 N N . VAL A 1 86 ? -7.642 1.974 -10.346 1.00 89.25 86 VAL A N 1
ATOM 674 C CA . VAL A 1 86 ? -8.392 0.707 -10.447 1.00 89.25 86 VAL A CA 1
ATOM 675 C C . VAL A 1 86 ? -7.465 -0.462 -10.783 1.00 89.25 86 VAL A C 1
ATOM 677 O O . VAL A 1 86 ? -7.551 -1.526 -10.172 1.00 89.25 86 VAL A O 1
ATOM 680 N N . ARG A 1 87 ? -6.539 -0.278 -11.735 1.00 88.81 87 ARG A N 1
ATOM 681 C CA . ARG A 1 87 ? -5.535 -1.306 -12.060 1.00 88.81 87 ARG A CA 1
ATOM 682 C C . ARG A 1 87 ? -4.580 -1.558 -10.895 1.00 88.81 87 ARG A C 1
ATOM 684 O O . ARG A 1 87 ? -4.208 -2.705 -10.655 1.00 88.81 87 ARG A O 1
ATOM 691 N N . LEU A 1 88 ? -4.200 -0.506 -10.175 1.00 90.38 88 LEU A N 1
ATOM 692 C CA . LEU A 1 88 ? -3.380 -0.598 -8.970 1.00 90.38 88 LEU A CA 1
ATOM 693 C C . LEU A 1 88 ? -4.110 -1.359 -7.854 1.00 90.38 88 LEU A C 1
ATOM 695 O O . LEU A 1 88 ? -3.533 -2.267 -7.262 1.00 90.38 88 LEU A O 1
ATOM 699 N N . ALA A 1 89 ? -5.387 -1.057 -7.624 1.00 90.94 89 ALA A N 1
ATOM 700 C CA . ALA A 1 89 ? -6.240 -1.727 -6.651 1.00 90.94 89 ALA A CA 1
ATOM 701 C C . ALA A 1 89 ? -6.447 -3.204 -6.997 1.00 90.94 89 ALA A C 1
ATOM 703 O O . ALA A 1 89 ? -6.313 -4.060 -6.129 1.00 90.94 89 ALA A O 1
ATOM 704 N N . ALA A 1 90 ? -6.692 -3.520 -8.273 1.00 91.12 90 ALA A N 1
ATOM 705 C CA . ALA A 1 90 ? -6.800 -4.898 -8.743 1.00 91.12 90 ALA A CA 1
ATOM 706 C C . ALA A 1 90 ? -5.501 -5.681 -8.509 1.00 91.12 90 ALA A C 1
ATOM 708 O O . ALA A 1 90 ? -5.536 -6.823 -8.054 1.00 91.12 90 ALA A O 1
ATOM 709 N N . ARG A 1 91 ? -4.345 -5.056 -8.762 1.00 90.38 91 ARG A N 1
ATOM 710 C CA . ARG A 1 91 ? -3.036 -5.668 -8.505 1.00 90.38 91 ARG A CA 1
ATOM 711 C C . ARG A 1 91 ? -2.742 -5.832 -7.011 1.00 90.38 91 ARG A C 1
ATOM 713 O O . ARG A 1 91 ? -2.047 -6.768 -6.636 1.00 90.38 91 ARG A O 1
ATOM 720 N N . LEU A 1 92 ? -3.287 -4.958 -6.165 1.00 94.31 92 LEU A N 1
ATOM 721 C CA . LEU A 1 92 ? -3.119 -4.995 -4.712 1.00 94.31 92 LEU A CA 1
ATOM 722 C C . LEU A 1 92 ? -4.302 -5.621 -3.962 1.00 94.31 92 LEU A C 1
ATOM 724 O O . LEU A 1 92 ? -4.406 -5.461 -2.745 1.00 94.31 92 LEU A O 1
ATOM 728 N N . LEU A 1 93 ? -5.149 -6.387 -4.654 1.00 93.94 93 LEU A N 1
ATOM 729 C CA . LEU A 1 93 ? -6.386 -6.936 -4.100 1.00 93.94 93 LEU A CA 1
ATOM 730 C C . LEU A 1 93 ? -6.159 -7.764 -2.828 1.00 93.94 93 LEU A C 1
ATOM 732 O O . LEU A 1 93 ? -6.904 -7.611 -1.863 1.00 93.94 93 LEU A O 1
ATOM 736 N N . ALA A 1 94 ? -5.112 -8.592 -2.786 1.00 93.00 94 ALA A N 1
ATOM 737 C CA . ALA A 1 94 ? -4.818 -9.419 -1.615 1.00 93.00 94 ALA A CA 1
ATOM 738 C C . ALA A 1 94 ? -4.355 -8.594 -0.396 1.00 93.00 94 ALA A C 1
ATOM 740 O O . ALA A 1 94 ? -4.537 -9.020 0.740 1.00 93.00 94 ALA A O 1
ATOM 741 N N . ALA A 1 95 ? -3.815 -7.389 -0.614 1.00 94.19 95 ALA A N 1
ATOM 742 C CA . ALA A 1 95 ? -3.375 -6.482 0.450 1.00 94.19 95 ALA A CA 1
ATOM 743 C C . ALA A 1 95 ? -4.482 -5.525 0.917 1.00 94.19 95 ALA A C 1
ATOM 745 O O . ALA A 1 95 ? -4.279 -4.764 1.863 1.00 94.19 95 ALA A O 1
ATOM 746 N N . ARG A 1 96 ? -5.667 -5.580 0.295 1.00 93.44 96 ARG A N 1
ATOM 747 C CA . ARG A 1 96 ? -6.788 -4.696 0.619 1.00 93.44 96 ARG A CA 1
ATOM 748 C C . ARG A 1 96 ? -7.243 -4.836 2.072 1.00 93.44 96 ARG A C 1
ATOM 750 O O . ARG A 1 96 ? -7.374 -3.831 2.760 1.00 93.44 96 ARG A O 1
ATOM 757 N N . VAL A 1 97 ? -7.417 -6.069 2.552 1.00 94.56 97 VAL A N 1
ATOM 758 C CA . VAL A 1 97 ? -7.824 -6.335 3.944 1.00 94.56 97 VAL A CA 1
ATOM 759 C C . VAL A 1 97 ? -6.780 -5.805 4.942 1.00 94.56 97 VAL A C 1
ATOM 761 O O . VAL A 1 97 ? -7.152 -5.049 5.839 1.00 94.56 97 VAL A O 1
ATOM 764 N N . PRO A 1 98 ? -5.470 -6.093 4.786 1.00 95.12 98 PRO A N 1
ATOM 765 C CA . PRO A 1 98 ? -4.436 -5.441 5.587 1.00 95.12 98 PRO A CA 1
ATOM 766 C C . PRO A 1 98 ? -4.494 -3.908 5.565 1.00 95.12 98 PRO A C 1
ATOM 768 O O . PRO A 1 98 ? -4.312 -3.279 6.602 1.00 95.12 98 PRO A O 1
ATOM 771 N N . PHE A 1 99 ? -4.770 -3.288 4.417 1.00 95.69 99 PHE A N 1
ATOM 772 C CA . PHE A 1 99 ? -4.887 -1.832 4.325 1.00 95.69 99 PHE A CA 1
ATOM 773 C C . PHE A 1 99 ? -6.075 -1.275 5.108 1.00 95.69 99 PHE A C 1
ATOM 775 O O . PHE A 1 99 ? -5.919 -0.271 5.797 1.00 95.69 99 PHE A O 1
ATOM 782 N N . GLU A 1 100 ? -7.226 -1.941 5.078 1.00 95.38 100 GLU A N 1
ATOM 783 C CA . GLU A 1 100 ? -8.386 -1.557 5.891 1.00 95.38 100 GLU A CA 1
ATOM 784 C C . GLU A 1 100 ? -8.063 -1.618 7.394 1.00 95.38 100 GLU A C 1
ATOM 786 O O . GLU A 1 100 ? -8.400 -0.694 8.139 1.00 95.38 100 GLU A O 1
ATOM 791 N N . ILE A 1 101 ? -7.317 -2.639 7.834 1.00 94.50 101 ILE A N 1
ATOM 792 C CA . ILE A 1 101 ? -6.825 -2.749 9.219 1.00 94.50 101 ILE A CA 1
ATOM 793 C C . ILE A 1 101 ? -5.893 -1.578 9.565 1.00 94.50 101 ILE A C 1
ATOM 795 O O . ILE A 1 101 ? -6.006 -0.991 10.645 1.00 94.50 101 ILE A O 1
ATOM 799 N N . LEU A 1 102 ? -4.993 -1.195 8.653 1.00 93.88 102 LEU A N 1
ATOM 800 C CA . LEU A 1 102 ? -4.100 -0.049 8.852 1.00 93.88 102 LEU A CA 1
ATOM 801 C C . LEU A 1 102 ? -4.873 1.270 8.962 1.00 93.88 102 LEU A C 1
ATOM 803 O O . LEU A 1 102 ? -4.542 2.094 9.814 1.00 93.88 102 LEU A O 1
ATOM 807 N N . CYS A 1 103 ? -5.927 1.455 8.166 1.00 93.25 103 CYS A N 1
ATOM 808 C CA . CYS A 1 103 ? -6.814 2.611 8.285 1.00 93.25 103 CYS A CA 1
ATOM 809 C C . CYS A 1 103 ? -7.556 2.646 9.627 1.00 93.25 103 CYS A C 1
ATOM 811 O O . CYS A 1 103 ? -7.739 3.727 10.176 1.00 93.25 103 CYS A O 1
ATOM 813 N N . GLY A 1 104 ? -7.942 1.490 10.176 1.00 91.56 104 GLY A N 1
ATOM 814 C CA . GLY A 1 104 ? -8.512 1.403 11.525 1.00 91.56 104 GLY A CA 1
ATOM 815 C C . GLY A 1 104 ? -7.491 1.645 12.644 1.00 91.56 104 GLY A C 1
ATOM 816 O O . GLY A 1 104 ? -7.856 2.131 13.709 1.00 91.56 104 GLY A O 1
ATOM 817 N N . THR A 1 105 ? -6.214 1.337 12.398 1.00 92.56 105 THR A N 1
ATOM 818 C CA . THR A 1 105 ? -5.117 1.501 13.370 1.00 92.56 105 THR A CA 1
ATOM 819 C C . THR A 1 105 ? -4.613 2.944 13.444 1.00 92.56 105 THR A C 1
ATOM 821 O O . THR A 1 105 ? -4.321 3.427 14.534 1.00 92.56 105 THR A O 1
ATOM 824 N N . TRP A 1 106 ? -4.520 3.629 12.299 1.00 91.19 106 TRP A N 1
ATOM 825 C CA . TRP A 1 106 ? -4.050 5.018 12.186 1.00 91.19 106 TRP A CA 1
ATOM 826 C C . TRP A 1 106 ? -5.042 5.898 11.406 1.00 91.19 106 TRP A C 1
ATOM 828 O O . TRP A 1 106 ? -4.696 6.448 10.348 1.00 91.19 106 TRP A O 1
ATOM 838 N N . PRO A 1 107 ? -6.295 6.035 11.878 1.00 89.81 107 PRO A N 1
ATOM 839 C CA . PRO A 1 107 ? -7.328 6.786 11.170 1.00 89.81 107 PRO A CA 1
ATOM 840 C C . PRO A 1 107 ? -6.956 8.263 11.003 1.00 89.81 107 PRO A C 1
ATOM 842 O O . PRO A 1 107 ? -7.228 8.855 9.962 1.00 89.81 107 PRO A O 1
ATOM 845 N N . GLU A 1 108 ? -6.267 8.862 11.972 1.00 89.25 108 GLU A N 1
ATOM 846 C CA . GLU A 1 108 ? -5.769 10.237 11.908 1.00 89.25 108 GLU A CA 1
ATOM 847 C C . GLU A 1 108 ? -4.781 10.481 10.763 1.00 89.25 108 GLU A C 1
ATOM 849 O O . GLU A 1 108 ? -4.666 11.613 10.302 1.00 89.25 108 GLU A O 1
ATOM 854 N N . VAL A 1 109 ? -4.107 9.438 10.272 1.00 90.00 109 VAL A N 1
ATOM 855 C CA . VAL A 1 109 ? -3.165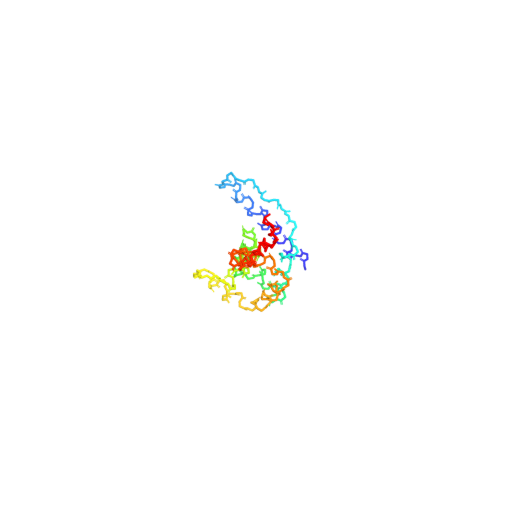 9.540 9.152 1.00 90.00 109 VAL A CA 1
ATOM 856 C C . VAL A 1 109 ? -3.865 9.269 7.823 1.00 90.00 109 VAL A C 1
ATOM 858 O O . VAL A 1 109 ? -3.756 10.068 6.894 1.00 90.00 109 VAL A O 1
ATOM 861 N N . PHE A 1 110 ? -4.606 8.163 7.716 1.00 89.75 110 PHE A N 1
ATOM 862 C CA . PHE A 1 110 ? -5.222 7.759 6.445 1.00 89.75 110 PHE A CA 1
ATOM 863 C C . PHE A 1 110 ? -6.493 8.546 6.103 1.00 89.75 110 PHE A C 1
ATOM 865 O O . PHE A 1 110 ? -6.773 8.751 4.921 1.00 89.75 110 PHE A O 1
ATOM 872 N N . MET A 1 111 ? -7.224 9.023 7.117 1.00 87.88 111 MET A N 1
ATOM 873 C CA . MET A 1 111 ? -8.493 9.749 6.983 1.00 87.88 111 MET A CA 1
ATOM 874 C C . MET A 1 111 ? -8.375 11.233 7.342 1.00 87.88 111 MET A C 1
ATOM 876 O O . MET A 1 111 ? -9.396 11.898 7.509 1.00 87.88 111 MET A O 1
ATOM 880 N N . ALA A 1 112 ? -7.158 11.779 7.444 1.00 85.69 112 ALA A N 1
ATOM 881 C CA . ALA A 1 112 ? -6.916 13.164 7.859 1.00 85.69 112 ALA A CA 1
ATOM 882 C C . ALA A 1 112 ? -7.802 14.174 7.107 1.00 85.69 112 ALA A C 1
ATOM 884 O O . ALA A 1 112 ? -8.515 14.966 7.720 1.00 85.69 112 ALA A O 1
ATOM 885 N N . GLN A 1 113 ? -7.825 14.087 5.772 1.00 77.88 113 GLN A N 1
ATOM 886 C CA . GLN A 1 113 ? -8.625 14.977 4.931 1.00 77.88 113 GLN A CA 1
ATOM 887 C C . GLN A 1 113 ? -10.132 14.813 5.174 1.00 77.88 113 GLN A C 1
ATOM 889 O O . GLN A 1 113 ? -10.848 15.811 5.256 1.00 77.88 113 GLN A O 1
ATOM 894 N N . ALA A 1 114 ? -10.618 13.578 5.327 1.00 81.56 114 ALA A N 1
ATOM 895 C CA . ALA A 1 114 ? -12.024 13.314 5.624 1.00 81.56 114 ALA A CA 1
ATOM 896 C C . ALA A 1 114 ? -12.415 13.872 7.002 1.00 81.56 114 ALA A C 1
ATOM 898 O O . ALA A 1 114 ? -13.449 14.524 7.133 1.00 81.56 114 ALA A O 1
ATOM 899 N N . HIS A 1 115 ? -11.560 13.699 8.013 1.00 81.00 115 HIS A N 1
ATOM 900 C CA . HIS A 1 115 ? -11.762 14.282 9.337 1.00 81.00 115 HIS A CA 1
ATOM 901 C C . HIS A 1 115 ? -11.814 15.812 9.298 1.00 81.00 115 HIS A C 1
ATOM 903 O O . HIS A 1 115 ? -12.707 16.389 9.913 1.00 81.00 115 HIS A O 1
ATOM 909 N N . THR A 1 116 ? -10.923 16.478 8.555 1.00 81.44 116 THR A N 1
ATOM 910 C CA . THR A 1 116 ? -10.959 17.942 8.397 1.00 81.44 116 THR A CA 1
ATOM 911 C C . THR A 1 116 ? -12.265 18.414 7.759 1.00 81.44 116 THR A C 1
ATOM 913 O O . THR A 1 116 ? -12.869 19.368 8.240 1.00 81.44 116 THR A O 1
ATOM 916 N N . GLN A 1 117 ? -12.736 17.733 6.713 1.00 81.19 117 GLN A N 1
ATOM 917 C CA . GLN A 1 117 ? -14.009 18.074 6.071 1.00 81.19 117 GLN A CA 1
ATOM 918 C C . GLN A 1 117 ? -15.183 17.892 7.040 1.00 81.19 117 GLN A C 1
ATOM 920 O O . GLN A 1 117 ? -15.988 18.802 7.209 1.00 81.19 117 GLN A O 1
ATOM 925 N N . LEU A 1 118 ? -15.244 16.760 7.750 1.00 80.44 118 LEU A N 1
ATOM 926 C CA . LEU A 1 118 ? -16.302 16.479 8.726 1.00 80.44 118 LEU A CA 1
ATOM 927 C C . LEU A 1 118 ? -16.313 17.458 9.905 1.00 80.44 118 LEU A C 1
ATOM 929 O O . LEU A 1 118 ? -17.383 17.770 10.423 1.00 80.44 118 LEU A O 1
ATOM 933 N N . GLN A 1 119 ? -15.155 17.973 10.324 1.00 76.38 119 GLN A N 1
ATOM 934 C CA . GLN A 1 119 ? -15.094 19.027 11.340 1.00 76.38 119 GLN A CA 1
ATOM 935 C C . GLN A 1 119 ? -15.811 20.306 10.889 1.00 76.38 119 GLN A C 1
ATOM 937 O O . GLN A 1 119 ? -16.456 20.940 11.719 1.00 76.38 119 GLN A O 1
ATOM 942 N N . GLY A 1 120 ? -15.778 20.641 9.595 1.00 72.25 120 GLY A N 1
ATOM 943 C CA . GLY A 1 120 ? -16.532 21.767 9.030 1.00 72.25 120 GLY A CA 1
ATOM 944 C C . GLY A 1 120 ? -18.054 21.569 9.029 1.00 72.25 120 GLY A C 1
ATOM 945 O O . GLY A 1 120 ? -18.792 22.546 8.958 1.00 72.25 120 GLY A O 1
ATOM 946 N N . PHE A 1 121 ? -18.526 20.324 9.151 1.00 71.38 121 PHE A N 1
ATOM 947 C CA . PHE A 1 121 ? -19.950 19.973 9.213 1.00 71.38 121 PHE A CA 1
ATOM 948 C C . PHE A 1 121 ? -20.451 19.681 10.629 1.00 71.38 121 PHE A C 1
ATOM 950 O O . PHE A 1 121 ? -21.631 19.364 10.797 1.00 71.38 121 PHE A O 1
ATOM 957 N N . ARG A 1 122 ? -19.595 19.749 11.661 1.00 71.00 122 ARG A N 1
ATOM 958 C CA . ARG A 1 122 ? -20.063 19.526 13.033 1.00 71.00 122 ARG A CA 1
ATOM 959 C C . ARG A 1 122 ? -21.033 20.645 13.418 1.00 71.00 122 ARG A C 1
ATOM 961 O O . ARG A 1 122 ? -20.629 21.807 13.387 1.00 71.00 122 ARG A O 1
ATOM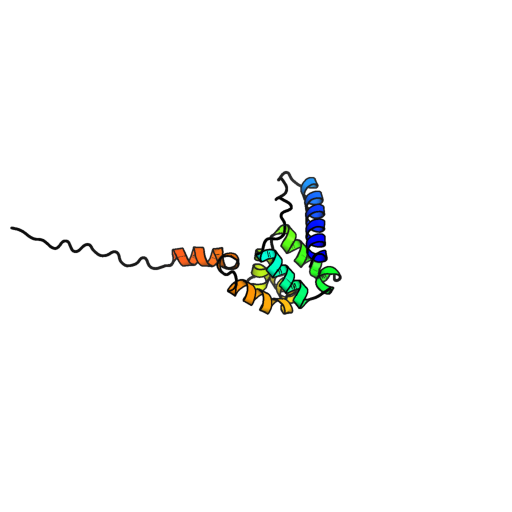 968 N N . PRO A 1 123 ? -22.285 20.320 13.796 1.00 66.56 123 PRO A N 1
ATOM 969 C CA . PRO A 1 123 ? -23.212 21.325 14.281 1.00 66.56 123 PRO A CA 1
ATOM 970 C C . PRO A 1 123 ? -22.592 21.994 15.504 1.00 66.56 123 PRO A C 1
ATOM 972 O O . PRO A 1 123 ? -22.205 21.328 16.468 1.00 66.56 123 PRO A O 1
ATOM 975 N N . GLN A 1 124 ? -22.447 23.313 15.429 1.00 60.31 124 GLN A N 1
ATOM 976 C CA . GLN A 1 124 ? -22.019 24.110 16.563 1.00 60.31 124 GLN A CA 1
ATOM 977 C C . GLN A 1 124 ? -23.094 23.942 17.644 1.00 60.31 124 GLN A C 1
ATOM 979 O O . GLN A 1 124 ? -24.278 24.075 17.314 1.00 60.31 124 GLN A O 1
ATOM 984 N N . PRO A 1 125 ? -22.735 23.575 18.891 1.00 62.19 125 PRO A N 1
ATOM 985 C CA . PRO A 1 125 ? -23.729 23.475 19.948 1.00 62.19 125 PRO A CA 1
ATOM 986 C C . PRO A 1 125 ? -24.482 24.808 19.991 1.00 62.19 125 PRO A C 1
ATOM 988 O O . PRO A 1 125 ? -23.822 25.851 19.902 1.00 62.19 125 PRO A O 1
ATOM 991 N N . PRO A 1 126 ? -25.830 24.798 20.035 1.00 57.78 126 PRO A N 1
ATOM 992 C CA . PRO A 1 126 ? -26.590 26.033 20.099 1.00 57.78 126 PRO A CA 1
ATOM 993 C C . PRO A 1 126 ? -26.050 26.812 21.290 1.00 57.78 126 PRO A C 1
ATOM 995 O O . PRO A 1 126 ? -26.059 26.312 22.416 1.00 57.78 126 PRO A O 1
ATOM 998 N N . GLY A 1 127 ? -25.471 27.981 21.004 1.00 52.72 127 GLY A N 1
ATOM 999 C CA . GLY A 1 127 ? -24.949 28.860 22.033 1.00 52.72 127 GLY A CA 1
ATOM 1000 C C . GLY A 1 127 ? -26.047 29.055 23.060 1.00 52.72 127 GLY A C 1
ATOM 1001 O O . GLY A 1 127 ? -27.183 29.359 22.686 1.00 52.72 127 GLY A O 1
ATOM 1002 N N . SER A 1 128 ? -25.712 28.815 24.328 1.00 46.91 128 SER A N 1
ATOM 1003 C CA . SER A 1 128 ? -26.524 29.228 25.460 1.00 46.91 128 SER A CA 1
ATOM 1004 C C . SER A 1 128 ? -26.926 30.670 25.195 1.00 46.91 128 SER A C 1
ATOM 1006 O O . SER A 1 128 ? -26.082 31.569 25.192 1.00 46.91 128 SER A O 1
ATOM 1008 N N . SER A 1 129 ? -28.197 30.858 24.850 1.00 48.59 129 SER A N 1
ATOM 1009 C CA . SER A 1 129 ? -28.804 32.173 24.874 1.00 48.59 129 SER A CA 1
ATOM 1010 C C . SER A 1 129 ? -28.689 32.576 26.327 1.00 48.59 129 SER A C 1
ATOM 1012 O O . SER A 1 129 ? -29.310 31.948 27.176 1.00 48.59 129 SER A O 1
ATOM 1014 N N . ASP A 1 130 ? -27.759 33.485 26.595 1.00 51.72 130 ASP A N 1
ATOM 1015 C CA . ASP A 1 130 ? -27.524 34.056 27.907 1.00 51.72 130 ASP A CA 1
ATOM 1016 C C . ASP A 1 130 ? -28.878 34.604 28.362 1.00 51.72 130 ASP A C 1
ATOM 1018 O O . ASP A 1 130 ? -29.397 35.574 27.795 1.00 51.72 130 ASP A O 1
ATOM 1022 N N . GLU A 1 131 ? -29.509 33.880 29.284 1.00 53.75 131 GLU A N 1
ATOM 1023 C CA . GLU A 1 131 ? -30.717 34.287 29.975 1.00 53.75 131 GLU A CA 1
ATOM 1024 C C . GLU A 1 131 ? -30.352 35.567 30.724 1.00 53.75 131 GLU A C 1
ATOM 1026 O O . GLU A 1 131 ? -29.818 35.543 31.829 1.00 53.75 131 GLU A O 1
ATOM 1031 N N . ARG A 1 132 ? -30.591 36.722 3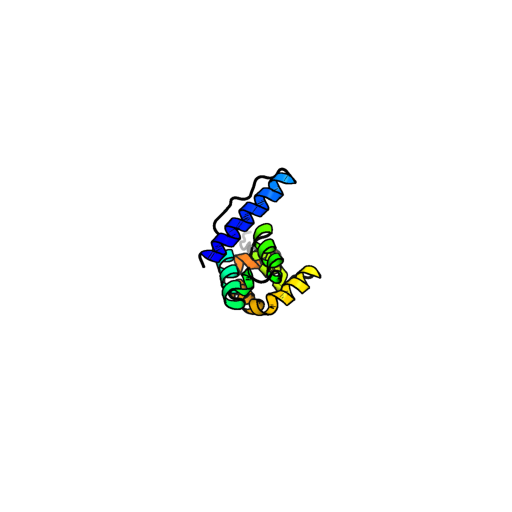0.094 1.00 53.62 132 ARG A N 1
ATOM 1032 C CA . ARG A 1 132 ? -30.679 37.988 30.819 1.00 53.62 132 ARG A CA 1
ATOM 1033 C C . ARG A 1 132 ? -31.987 37.975 31.595 1.00 53.62 132 ARG A C 1
ATOM 1035 O O . ARG A 1 132 ? -32.985 38.550 31.169 1.00 53.62 132 ARG A O 1
ATOM 1042 N N . GLU A 1 133 ? -31.954 37.254 32.704 1.00 52.81 133 GLU A N 1
ATOM 1043 C CA . GLU A 1 133 ? -32.880 37.367 33.817 1.00 52.81 133 GLU A CA 1
ATOM 1044 C C . GLU A 1 133 ? -32.369 38.464 34.773 1.00 52.81 133 GLU A C 1
ATOM 1046 O O . GLU A 1 133 ? -31.174 38.525 35.071 1.00 52.81 133 GLU A O 1
ATOM 1051 N N . GLY A 1 134 ? -33.277 39.345 35.212 1.00 49.50 134 GLY A N 1
ATOM 1052 C CA . GLY A 1 134 ? -33.051 40.447 36.165 1.00 49.50 134 GLY A CA 1
ATOM 1053 C C . GLY A 1 134 ? -33.251 41.828 35.521 1.00 49.50 134 GLY A C 1
ATOM 1054 O O . GLY A 1 134 ? -32.351 42.317 34.843 1.00 49.50 134 GLY A O 1
ATOM 1055 N N . ASP A 1 135 ? -34.442 42.436 35.505 1.00 58.53 135 ASP A N 1
ATOM 1056 C CA . ASP A 1 135 ? -35.240 42.948 36.644 1.00 58.53 135 ASP A CA 1
ATOM 1057 C C . ASP A 1 135 ? -34.508 44.045 37.440 1.00 58.53 135 ASP A C 1
ATOM 1059 O O . ASP A 1 135 ? -33.511 43.762 38.098 1.00 58.53 135 ASP A O 1
ATOM 1063 N N . ASP A 1 136 ? -34.942 45.305 37.316 1.00 55.44 136 ASP A N 1
ATOM 1064 C CA . ASP A 1 136 ? -35.693 45.987 38.387 1.00 55.44 136 ASP A CA 1
ATOM 1065 C C . ASP A 1 136 ? -36.253 47.333 37.875 1.00 55.44 136 ASP A C 1
ATOM 1067 O O . ASP A 1 136 ? -35.681 47.957 36.970 1.00 55.44 136 ASP A O 1
ATOM 1071 N N . GLY A 1 137 ? -37.414 47.726 38.405 1.00 45.41 137 GLY A N 1
ATOM 1072 C CA . GLY A 1 137 ? -38.181 48.916 38.004 1.00 45.41 137 GLY A CA 1
ATOM 1073 C C . GLY A 1 137 ? -37.847 50.216 38.730 1.00 45.41 137 GLY A C 1
ATOM 1074 O O . GLY A 1 137 ? -36.807 50.312 39.417 1.00 45.41 137 GLY A O 1
#

Foldseek 3Di:
DVVLQVVLLVVLVVVQVVVVVPDDDDRDPSDRADPLLVLLVVLVCVQQPCCCPVPPLNVVVSVCCSPPNSLVLLCLLAPNDDPVSVSSVVSCVSSNVSSVVSCVVCVCRNVVVVVVVVVVVPPDPPPPPPPPDDDDD

Sequence (137 aa):
MLDLDEVILRRRIEATNLRLFFNKTWPQPLAKPTAVERGVLSALAQTYGPALLDHADFTPVLDCIVEHGAVVLVQRVLWGERSADVRLAARLLAARVPFEILCGTWPEVFMAQAHTQLQGFRPQPPGSSDEREGDDG

Radius of gyration: 22.13 Å; chains: 1; bounding box: 58×61×53 Å

Secondary structure (DSSP, 8-state):
-HHHHHHHHHHHHHHHHHHHHH---PPPP-----HHHHHHHHHHHHHHTTHHHH-GGGHHHHHHHHHH-HHHHHHHHHH--SHHHHHHHHHTGGGHHHHHHHHHH-HHHHSHHHHHHHHHTSPPPPP----------

Organism: NCBI:txid1226301

pLDDT: mean 76.71, std 16.42, range [36.53, 95.69]